Protein AF-A0A927RR83-F1 (afdb_monomer_lite)

Foldseek 3Di:
DAPLVVQLVVLLVQLVVQLVVLVVQLVVCVVVVPCVSPVVSVVSNVVSVCSNPPPVVQVLQAPPPRRYGDPVPPPVQKDKDFPDWDDPPFFIKTWMWIWGARPPPRDIDIDTDIDTQWGQDPVRDIDGDDPSVRVSVVRD

Structure (mmCIF, N/CA/C/O backbone):
data_AF-A0A927RR83-F1
#
_entry.id   AF-A0A927RR83-F1
#
loop_
_atom_site.group_PDB
_atom_site.id
_atom_site.type_symbol
_atom_site.label_atom_id
_atom_site.label_alt_id
_atom_site.label_comp_id
_atom_site.label_asym_id
_atom_site.label_entity_id
_atom_site.label_seq_id
_atom_site.pdbx_PDB_ins_code
_atom_site.Cartn_x
_atom_site.Cartn_y
_atom_site.Cartn_z
_atom_site.occupancy
_atom_site.B_iso_or_equiv
_atom_site.auth_seq_id
_atom_site.auth_comp_id
_atom_site.auth_asym_id
_atom_site.auth_atom_id
_atom_site.pdbx_PDB_model_num
ATOM 1 N N . MET A 1 1 ? 2.310 -3.217 -23.205 1.00 60.88 1 MET A N 1
ATOM 2 C CA . MET A 1 1 ? 2.862 -2.729 -21.923 1.00 60.88 1 MET A CA 1
ATOM 3 C C . MET A 1 1 ? 1.735 -2.096 -21.123 1.00 60.88 1 MET A C 1
ATOM 5 O O . MET A 1 1 ? 1.192 -1.085 -21.563 1.00 60.88 1 MET A O 1
ATOM 9 N N . THR A 1 2 ? 1.335 -2.738 -20.029 1.00 70.75 2 THR A N 1
ATOM 10 C CA . THR A 1 2 ? 0.179 -2.350 -19.198 1.00 70.75 2 THR A CA 1
ATOM 11 C C . THR A 1 2 ? 0.467 -1.084 -18.381 1.00 70.75 2 THR A C 1
ATOM 13 O O . THR A 1 2 ? 1.626 -0.692 -18.208 1.00 70.75 2 THR A O 1
ATOM 16 N N . ASP A 1 3 ? -0.572 -0.424 -17.863 1.00 74.12 3 ASP A N 1
ATOM 17 C CA . ASP A 1 3 ? -0.417 0.788 -17.038 1.00 74.12 3 ASP A CA 1
ATOM 18 C C . ASP A 1 3 ? 0.385 0.498 -15.760 1.00 74.12 3 ASP A C 1
ATOM 20 O O . ASP A 1 3 ? 1.250 1.281 -15.360 1.00 74.12 3 ASP A O 1
ATOM 24 N N . LYS A 1 4 ? 0.196 -0.697 -15.193 1.00 72.44 4 LYS A N 1
ATOM 25 C CA . LYS A 1 4 ? 0.989 -1.240 -14.087 1.00 72.44 4 LYS A CA 1
ATOM 26 C C . LYS A 1 4 ? 2.477 -1.343 -14.423 1.00 72.44 4 LYS A C 1
ATOM 28 O O . LYS A 1 4 ? 3.317 -0.918 -13.633 1.00 72.44 4 LYS A O 1
ATOM 33 N N . GLU A 1 5 ? 2.825 -1.881 -15.590 1.00 73.62 5 GLU A N 1
ATOM 34 C CA . GLU A 1 5 ? 4.224 -1.989 -16.029 1.00 73.62 5 GLU A CA 1
ATOM 35 C C . GLU A 1 5 ? 4.852 -0.612 -16.261 1.00 73.62 5 GLU A C 1
ATOM 37 O O . GLU A 1 5 ? 5.994 -0.381 -15.860 1.00 73.62 5 GLU A O 1
ATOM 42 N N . LYS A 1 6 ? 4.097 0.330 -16.846 1.00 78.44 6 LYS A N 1
ATOM 43 C CA . LYS A 1 6 ? 4.517 1.734 -16.994 1.00 78.44 6 LYS A CA 1
ATOM 44 C C . LYS A 1 6 ? 4.797 2.375 -15.636 1.00 78.44 6 LYS A C 1
ATOM 46 O O . LYS A 1 6 ? 5.846 2.998 -15.470 1.00 78.44 6 LYS A O 1
ATOM 51 N N . PHE A 1 7 ? 3.907 2.188 -14.663 1.00 74.50 7 PHE A N 1
ATOM 52 C CA . PHE A 1 7 ? 4.047 2.743 -13.318 1.00 74.50 7 PHE A CA 1
ATOM 53 C C . PHE A 1 7 ? 5.241 2.150 -12.562 1.00 74.50 7 PHE A C 1
ATOM 55 O O . PHE A 1 7 ? 6.073 2.895 -12.046 1.00 74.50 7 PHE A O 1
ATOM 62 N N . ILE A 1 8 ? 5.390 0.821 -12.561 1.00 76.75 8 ILE A 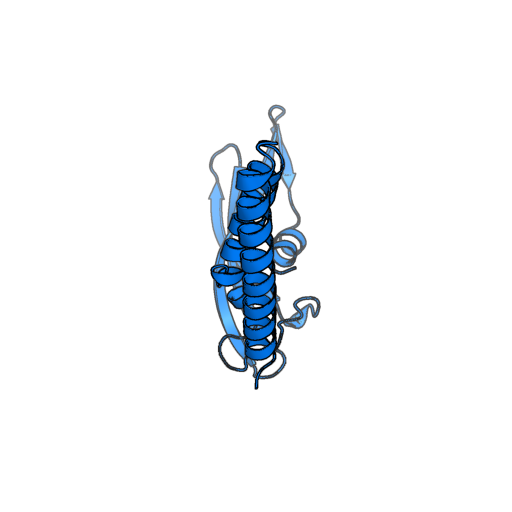N 1
ATOM 63 C CA . ILE A 1 8 ? 6.527 0.144 -11.917 1.00 76.75 8 ILE A CA 1
ATOM 64 C C . ILE A 1 8 ? 7.846 0.589 -12.555 1.00 76.75 8 ILE A C 1
ATOM 66 O O . ILE A 1 8 ? 8.804 0.895 -11.844 1.00 76.75 8 ILE A O 1
ATOM 70 N N . LYS A 1 9 ? 7.904 0.680 -13.890 1.00 80.94 9 LYS A N 1
ATOM 71 C CA . LYS A 1 9 ? 9.103 1.138 -14.602 1.00 80.94 9 LYS A CA 1
ATOM 72 C C . LYS A 1 9 ? 9.438 2.593 -14.266 1.00 80.94 9 LYS A C 1
ATOM 74 O O . LYS A 1 9 ? 10.610 2.902 -14.058 1.00 80.94 9 LYS A O 1
ATOM 79 N N . LYS A 1 10 ? 8.430 3.470 -14.176 1.00 80.56 10 LYS A N 1
ATOM 80 C CA . LYS A 1 10 ? 8.605 4.879 -13.794 1.00 80.56 10 LYS A CA 1
ATOM 81 C C . LYS A 1 10 ? 9.122 5.005 -12.360 1.00 80.56 10 LYS A C 1
ATOM 83 O O . LYS A 1 10 ? 10.160 5.627 -12.171 1.00 80.56 10 LYS A O 1
ATOM 88 N N . ASN A 1 11 ? 8.489 4.346 -11.388 1.00 79.25 11 ASN A N 1
ATOM 89 C CA . ASN A 1 11 ? 8.925 4.384 -9.987 1.00 79.25 11 ASN A CA 1
ATOM 90 C C . ASN A 1 11 ? 10.331 3.812 -9.804 1.00 79.25 11 ASN A C 1
ATOM 92 O O . ASN A 1 11 ? 11.142 4.409 -9.104 1.00 79.25 11 ASN A O 1
ATOM 96 N N . LYS A 1 12 ? 10.655 2.704 -10.483 1.00 80.31 12 LYS A N 1
ATOM 97 C CA . LYS A 1 12 ? 12.004 2.129 -10.448 1.00 80.31 12 LYS A CA 1
ATOM 98 C C . LYS A 1 12 ? 13.040 3.086 -11.041 1.00 80.31 12 LYS A C 1
ATOM 100 O O . LYS A 1 12 ? 14.112 3.236 -10.467 1.00 80.31 12 LYS A O 1
ATOM 105 N N . LYS A 1 13 ? 12.725 3.755 -12.159 1.00 83.12 13 LYS A N 1
ATOM 106 C CA . LYS A 1 13 ? 13.614 4.753 -12.774 1.00 83.12 13 LYS A CA 1
ATOM 107 C C . LYS A 1 13 ? 13.814 5.961 -11.853 1.00 83.12 13 LYS A C 1
ATOM 109 O O . LYS A 1 13 ? 14.950 6.357 -11.632 1.00 83.12 13 LYS A O 1
ATOM 114 N N . THR A 1 14 ? 12.739 6.512 -11.292 1.00 83.94 14 THR A N 1
ATOM 115 C CA . THR A 1 14 ? 12.801 7.653 -10.366 1.00 83.94 14 THR A CA 1
ATOM 116 C C . THR A 1 14 ? 13.567 7.309 -9.090 1.00 83.94 14 THR A C 1
ATOM 118 O O . THR A 1 14 ? 14.449 8.067 -8.701 1.00 83.94 14 THR A O 1
ATOM 121 N N . GLY A 1 15 ? 1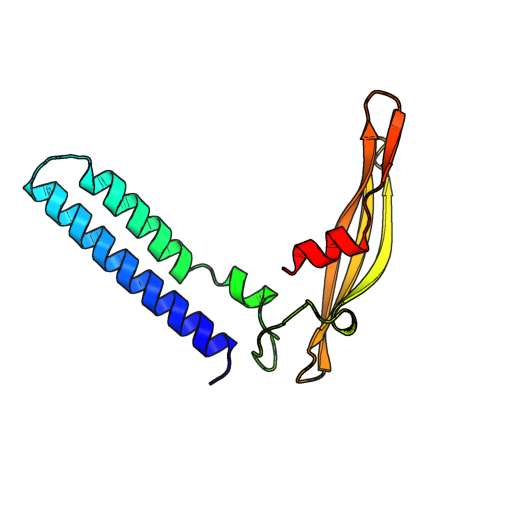3.290 6.153 -8.479 1.00 83.69 15 GLY A N 1
ATOM 122 C CA . GLY A 1 15 ? 14.004 5.692 -7.289 1.00 83.69 15 GLY A CA 1
ATOM 123 C C . GLY A 1 15 ? 15.499 5.501 -7.547 1.00 83.69 15 GLY A C 1
ATOM 124 O O . GLY A 1 15 ? 16.312 5.950 -6.751 1.00 83.69 15 GLY A O 1
ATOM 125 N N . LEU A 1 16 ? 15.873 4.934 -8.700 1.00 88.00 16 LEU A N 1
ATOM 126 C CA . LEU A 1 16 ? 17.277 4.734 -9.069 1.00 88.00 16 LEU A CA 1
ATOM 127 C C . LEU A 1 16 ? 18.019 6.060 -9.288 1.00 88.00 16 LEU A C 1
ATOM 129 O O . LEU A 1 16 ? 19.142 6.211 -8.816 1.00 88.00 16 LEU A O 1
ATOM 133 N N . ILE A 1 17 ? 17.383 7.039 -9.942 1.00 88.44 17 ILE A N 1
ATOM 134 C CA . ILE A 1 17 ? 17.945 8.392 -10.098 1.00 88.44 17 ILE A CA 1
ATOM 135 C C . ILE A 1 17 ? 18.141 9.052 -8.725 1.00 88.44 17 ILE A C 1
ATOM 137 O O . ILE A 1 17 ? 19.214 9.586 -8.458 1.00 88.44 17 ILE A O 1
ATOM 141 N N . ALA A 1 18 ? 17.143 8.973 -7.838 1.00 86.38 18 ALA A N 1
ATOM 142 C CA . ALA A 1 18 ? 17.234 9.526 -6.488 1.00 86.38 18 ALA A CA 1
ATOM 143 C C . ALA A 1 18 ? 18.367 8.878 -5.675 1.00 86.38 18 ALA A C 1
ATOM 145 O O . ALA A 1 18 ? 19.148 9.585 -5.044 1.00 86.38 18 ALA A O 1
ATOM 146 N N . THR A 1 19 ? 18.516 7.552 -5.746 1.00 86.62 19 THR A N 1
ATOM 147 C CA . THR A 1 19 ? 19.616 6.840 -5.083 1.00 86.62 19 THR A CA 1
ATOM 148 C C . THR A 1 19 ? 20.983 7.295 -5.598 1.00 86.62 19 THR A C 1
ATOM 150 O O . THR A 1 19 ? 21.870 7.536 -4.786 1.00 86.62 19 THR A O 1
ATOM 153 N N . ILE A 1 20 ? 21.159 7.474 -6.913 1.00 90.75 20 ILE A N 1
ATOM 154 C CA . ILE A 1 20 ? 22.425 7.975 -7.480 1.00 90.75 20 ILE A CA 1
ATOM 155 C C . ILE A 1 20 ? 22.734 9.388 -6.969 1.00 90.75 20 ILE A C 1
ATOM 157 O O . ILE A 1 20 ? 23.854 9.643 -6.534 1.00 90.75 20 ILE A O 1
ATOM 161 N N . ILE A 1 21 ? 21.747 10.291 -6.971 1.00 89.94 21 ILE A N 1
ATOM 162 C CA . ILE A 1 21 ? 21.918 11.666 -6.472 1.00 89.94 21 ILE A CA 1
ATOM 163 C C . ILE A 1 21 ? 22.313 11.663 -4.991 1.00 89.94 21 ILE A C 1
ATOM 165 O O . ILE A 1 21 ? 23.242 12.369 -4.607 1.00 89.94 21 ILE A O 1
ATOM 169 N N . GLY A 1 22 ? 21.647 10.848 -4.169 1.00 87.88 22 GLY A N 1
ATOM 170 C CA . GLY A 1 22 ? 21.962 10.738 -2.746 1.00 87.88 22 GLY A CA 1
ATOM 171 C C . GLY A 1 22 ? 23.377 10.210 -2.488 1.00 87.88 22 GLY A C 1
ATOM 172 O O . GLY A 1 22 ? 24.078 10.755 -1.643 1.00 87.88 22 GLY A O 1
ATOM 173 N N . ILE A 1 23 ? 23.836 9.217 -3.262 1.00 89.19 23 ILE A N 1
ATOM 174 C CA . ILE A 1 23 ? 25.215 8.707 -3.169 1.00 89.19 23 ILE A CA 1
ATOM 175 C C . ILE A 1 23 ? 26.225 9.800 -3.533 1.00 89.19 23 ILE A C 1
ATOM 177 O O . ILE A 1 23 ? 27.189 9.999 -2.799 1.00 89.19 23 ILE A O 1
ATOM 181 N N . ILE A 1 24 ? 25.995 10.536 -4.627 1.00 91.00 24 ILE A N 1
ATOM 182 C CA . ILE A 1 24 ? 26.875 11.639 -5.042 1.00 91.00 24 ILE A CA 1
ATOM 183 C C . ILE A 1 24 ? 26.949 12.709 -3.946 1.00 91.00 24 ILE A C 1
ATOM 185 O O . ILE A 1 24 ? 28.041 13.170 -3.625 1.00 91.00 24 ILE A O 1
ATOM 189 N N . ALA A 1 25 ? 25.817 13.064 -3.330 1.00 87.81 25 ALA A N 1
ATOM 190 C CA . ALA A 1 25 ? 25.783 14.017 -2.222 1.00 87.81 25 ALA A CA 1
ATOM 191 C C . ALA A 1 25 ? 26.605 13.535 -1.012 1.00 87.81 25 ALA A C 1
ATOM 193 O O . ALA A 1 25 ? 27.386 14.313 -0.467 1.00 87.81 25 ALA A O 1
ATOM 194 N N . CYS A 1 26 ? 26.508 12.251 -0.643 1.00 85.94 26 CYS A N 1
ATOM 195 C CA . CYS A 1 26 ? 27.337 11.671 0.418 1.00 85.94 26 CYS A CA 1
ATOM 196 C C . CYS A 1 26 ? 28.836 11.697 0.072 1.00 85.94 26 CYS A C 1
ATOM 198 O O . CYS A 1 26 ? 29.658 11.979 0.939 1.00 85.94 26 CYS A O 1
ATOM 200 N N . CYS A 1 27 ? 29.208 11.429 -1.185 1.00 87.25 27 CYS A N 1
ATOM 201 C CA . CYS A 1 27 ? 30.605 11.491 -1.624 1.00 87.25 27 CYS A CA 1
ATOM 202 C C . CYS A 1 27 ? 31.166 12.919 -1.593 1.00 87.25 27 CYS A C 1
ATOM 204 O O . CYS A 1 27 ? 32.327 13.105 -1.242 1.00 87.25 27 CYS A O 1
ATOM 206 N N . ILE A 1 28 ? 30.355 13.922 -1.943 1.00 88.38 28 ILE A N 1
ATOM 207 C CA . ILE A 1 28 ? 30.745 15.336 -1.859 1.00 88.38 28 ILE A CA 1
ATOM 208 C C . ILE A 1 28 ? 30.930 15.754 -0.396 1.00 88.38 28 ILE A C 1
ATOM 210 O O . ILE A 1 28 ? 31.888 16.462 -0.091 1.00 88.38 28 ILE A O 1
ATOM 214 N N . ASP A 1 29 ? 30.072 15.284 0.515 1.00 85.31 29 ASP A N 1
ATOM 215 C CA . ASP A 1 29 ? 30.228 15.578 1.944 1.00 85.31 29 ASP A CA 1
ATOM 216 C C . ASP A 1 29 ? 31.558 15.076 2.496 1.00 85.31 29 ASP A C 1
ATOM 218 O O . ASP A 1 29 ? 32.197 15.777 3.265 1.00 85.31 29 ASP A O 1
ATOM 222 N N . PHE A 1 30 ? 32.010 13.902 2.051 1.00 83.62 30 PHE A N 1
ATOM 223 C CA . PHE A 1 30 ? 33.294 13.337 2.468 1.00 83.62 30 PHE A CA 1
ATOM 224 C C . PHE A 1 30 ? 34.497 14.202 2.049 1.00 83.62 30 PHE A C 1
ATOM 226 O O . PHE A 1 30 ? 35.561 14.114 2.650 1.00 83.62 30 PHE A O 1
ATOM 233 N N . ILE A 1 31 ? 34.339 15.039 1.017 1.00 87.50 31 ILE A N 1
ATOM 234 C CA . ILE A 1 31 ? 35.379 15.964 0.545 1.00 87.50 31 ILE A CA 1
ATOM 235 C C . ILE A 1 31 ? 35.334 17.287 1.322 1.00 87.50 31 ILE A C 1
ATOM 237 O O . ILE A 1 31 ? 36.377 17.883 1.576 1.00 87.50 31 ILE A O 1
ATOM 241 N N . ILE A 1 32 ? 34.135 17.766 1.662 1.00 89.19 32 ILE A N 1
ATOM 242 C CA . ILE A 1 32 ? 33.915 19.086 2.279 1.00 89.19 32 ILE A CA 1
ATOM 243 C C . ILE A 1 32 ? 33.884 19.001 3.819 1.00 89.19 32 ILE A C 1
ATOM 245 O O . ILE A 1 32 ? 34.040 20.016 4.489 1.00 89.19 32 ILE A O 1
ATOM 249 N N . ASP A 1 33 ? 33.701 17.798 4.369 1.00 82.81 33 ASP A N 1
ATOM 250 C CA . ASP A 1 33 ? 33.594 17.478 5.799 1.00 82.81 33 ASP A CA 1
ATOM 251 C C . ASP A 1 33 ? 32.532 18.319 6.530 1.00 82.81 33 ASP A C 1
ATOM 253 O O . ASP A 1 33 ? 32.716 18.804 7.645 1.00 82.81 33 ASP A O 1
ATOM 257 N N . SER A 1 34 ? 31.396 18.551 5.859 1.00 81.69 34 SER A N 1
ATOM 258 C CA . SER A 1 34 ? 30.322 19.393 6.399 1.00 81.69 34 SER A CA 1
ATOM 259 C C . SER A 1 34 ? 29.374 18.631 7.329 1.00 81.69 34 SER A C 1
ATOM 261 O O . SER A 1 34 ? 28.674 19.246 8.135 1.00 81.69 34 SER A O 1
ATOM 263 N N . GLY A 1 35 ? 29.287 17.303 7.190 1.00 76.69 35 GLY A N 1
ATOM 264 C CA . GLY A 1 35 ? 28.361 16.415 7.904 1.00 76.69 35 GLY A CA 1
ATOM 265 C C . GLY A 1 35 ? 26.893 16.549 7.472 1.00 76.69 35 GLY A C 1
ATOM 266 O O . GLY A 1 35 ? 26.109 15.603 7.585 1.00 76.69 35 GLY A O 1
ATOM 267 N N . VAL A 1 36 ? 26.491 17.712 6.951 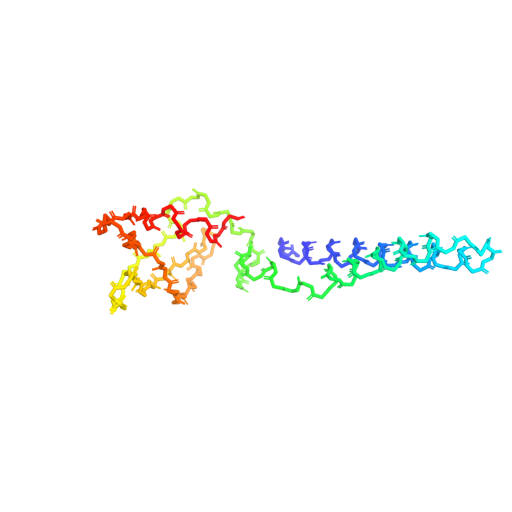1.00 83.38 36 VAL A N 1
ATOM 268 C CA . VAL A 1 36 ? 25.111 18.016 6.545 1.00 83.38 36 VAL A CA 1
ATOM 269 C C . VAL A 1 36 ? 24.716 17.231 5.295 1.00 83.38 36 VAL A C 1
ATOM 271 O O . VAL A 1 36 ? 23.615 16.675 5.233 1.00 83.38 36 VAL A O 1
ATOM 274 N N . LEU A 1 37 ? 25.603 17.150 4.299 1.00 82.94 37 LEU A N 1
ATOM 275 C CA . LEU A 1 37 ? 25.298 16.469 3.038 1.00 82.94 37 LEU A CA 1
ATOM 276 C C . LEU A 1 37 ? 25.256 14.943 3.201 1.00 82.94 37 LEU A C 1
ATOM 278 O O . LEU A 1 37 ? 24.521 14.292 2.461 1.00 82.94 37 LEU A O 1
ATOM 282 N N . LEU A 1 38 ? 25.942 14.370 4.196 1.00 84.50 38 LEU A N 1
ATOM 283 C CA . LEU A 1 38 ? 25.848 12.944 4.516 1.00 84.50 38 LEU A CA 1
ATOM 284 C C . LEU A 1 38 ? 24.482 12.582 5.109 1.00 84.50 38 LEU A C 1
ATOM 286 O O . LEU A 1 38 ? 23.890 11.578 4.709 1.00 84.50 38 LEU A O 1
ATOM 290 N N . VAL A 1 39 ? 23.929 13.417 5.997 1.00 85.94 39 VAL A N 1
ATOM 291 C CA . VAL A 1 39 ? 22.579 13.199 6.549 1.00 85.94 39 VAL A CA 1
ATOM 292 C C . VAL A 1 39 ? 21.517 13.353 5.459 1.00 85.94 39 VAL A C 1
ATOM 294 O O . VAL A 1 39 ? 20.665 12.477 5.291 1.00 85.94 39 VAL A O 1
ATOM 297 N N . VAL A 1 40 ? 21.578 14.434 4.675 1.00 86.56 40 VAL A N 1
ATOM 298 C CA . VAL A 1 40 ? 20.606 14.691 3.599 1.00 86.56 40 VAL A CA 1
ATOM 299 C C . VAL A 1 40 ? 20.713 13.634 2.497 1.00 86.56 40 VAL A C 1
ATOM 301 O O . VAL A 1 40 ? 19.700 13.063 2.091 1.00 86.56 40 VAL A O 1
ATOM 304 N N . GLY A 1 41 ? 21.929 13.321 2.046 1.00 82.44 41 GLY A N 1
ATOM 305 C CA . GLY A 1 41 ? 22.189 12.285 1.049 1.00 82.44 41 GLY A CA 1
ATOM 306 C C . GLY A 1 41 ? 21.713 10.910 1.514 1.00 82.44 41 GLY A C 1
ATOM 307 O O . GLY A 1 41 ? 21.024 10.216 0.765 1.00 82.44 41 GLY A O 1
ATOM 308 N N . GLY A 1 42 ? 21.964 10.557 2.779 1.00 85.06 42 GLY A N 1
ATOM 309 C CA . GLY A 1 42 ? 21.476 9.324 3.395 1.00 85.06 42 GLY A CA 1
ATOM 310 C C . GLY A 1 42 ? 19.949 9.206 3.371 1.00 85.06 42 GLY A C 1
ATOM 311 O O . GLY A 1 42 ? 19.419 8.179 2.942 1.00 85.06 42 GLY A O 1
ATOM 312 N N . ILE A 1 43 ? 19.224 10.269 3.742 1.00 89.12 43 ILE A N 1
ATOM 313 C CA . ILE A 1 43 ? 17.751 10.299 3.673 1.00 89.12 43 ILE A CA 1
ATOM 314 C C . ILE A 1 43 ? 17.275 10.100 2.229 1.00 89.12 43 ILE A C 1
ATOM 316 O O . ILE A 1 43 ? 16.379 9.291 1.977 1.00 89.12 43 ILE A O 1
ATOM 320 N N . VAL A 1 44 ? 17.892 10.788 1.266 1.00 87.50 44 VAL A N 1
ATOM 321 C CA . VAL A 1 44 ? 17.541 10.672 -0.157 1.00 87.50 44 VAL A CA 1
ATOM 322 C C . VAL A 1 44 ? 17.773 9.248 -0.678 1.00 87.50 44 VAL A C 1
ATOM 324 O O . VAL A 1 44 ? 16.925 8.720 -1.403 1.00 87.50 44 VAL A O 1
ATOM 327 N N . VAL A 1 45 ? 18.860 8.584 -0.269 1.00 88.88 45 VAL A N 1
ATOM 328 C CA . VAL A 1 45 ? 19.121 7.173 -0.603 1.00 88.88 45 VAL A CA 1
ATOM 329 C C . VAL A 1 45 ? 18.039 6.264 -0.024 1.00 88.88 45 VAL A C 1
ATOM 331 O O . VAL A 1 45 ? 17.488 5.443 -0.759 1.00 88.88 45 VAL A O 1
ATOM 334 N N . ILE A 1 46 ? 17.694 6.424 1.258 1.00 88.06 46 ILE A N 1
ATOM 335 C CA . ILE A 1 46 ? 16.665 5.614 1.930 1.00 88.06 46 ILE A CA 1
ATOM 336 C C . ILE A 1 46 ? 15.314 5.763 1.220 1.00 88.06 46 ILE A C 1
ATOM 338 O O . ILE A 1 46 ? 14.655 4.764 0.923 1.00 88.06 46 ILE A O 1
ATOM 342 N N . VAL A 1 47 ? 14.922 6.995 0.884 1.00 85.88 47 VAL A N 1
ATOM 343 C CA . VAL A 1 47 ? 13.687 7.269 0.139 1.00 85.88 47 VAL A CA 1
ATOM 344 C C . VAL A 1 47 ? 13.748 6.655 -1.265 1.00 85.88 47 VAL A C 1
ATOM 346 O O . VAL A 1 47 ? 12.802 5.986 -1.681 1.00 85.88 47 VAL A O 1
ATOM 349 N N . GLY A 1 48 ? 14.861 6.802 -1.988 1.00 82.38 48 GLY A N 1
ATOM 350 C CA . GLY A 1 48 ? 15.048 6.198 -3.313 1.00 82.38 48 GLY A CA 1
ATOM 351 C C . GLY A 1 48 ? 14.901 4.672 -3.294 1.00 82.38 48 GLY A C 1
ATOM 352 O O . GLY A 1 48 ? 14.151 4.107 -4.097 1.00 82.38 48 GLY A O 1
ATOM 353 N N . LEU A 1 49 ? 15.526 4.008 -2.316 1.00 84.81 49 LEU A N 1
ATOM 354 C CA . LEU A 1 49 ? 15.388 2.565 -2.100 1.00 84.81 49 LEU A CA 1
ATOM 355 C C . LEU A 1 49 ? 13.947 2.183 -1.749 1.00 84.81 49 LEU A C 1
ATOM 357 O O . LEU A 1 49 ? 13.428 1.208 -2.295 1.00 84.81 49 LEU A O 1
ATOM 361 N N . TYR A 1 50 ? 13.261 2.968 -0.914 1.00 82.50 50 TYR A N 1
ATOM 362 C CA . TYR A 1 50 ? 11.847 2.746 -0.618 1.00 82.50 50 TYR A CA 1
ATOM 363 C C . TYR A 1 50 ? 10.994 2.745 -1.896 1.00 82.50 50 TYR A C 1
ATOM 365 O O . TYR A 1 50 ? 10.184 1.839 -2.087 1.00 82.50 50 TYR A O 1
ATOM 373 N N . PHE A 1 51 ? 11.214 3.680 -2.826 1.00 78.25 51 PHE A N 1
ATOM 374 C CA . PHE A 1 51 ? 10.502 3.700 -4.112 1.00 78.25 51 PHE A CA 1
ATOM 375 C C . PHE A 1 51 ? 10.828 2.504 -5.018 1.00 78.25 51 PHE A C 1
ATOM 377 O O . PHE A 1 51 ? 9.950 2.037 -5.747 1.00 78.25 51 PHE A O 1
ATOM 384 N N . ILE A 1 52 ? 12.054 1.973 -4.960 1.00 78.44 52 ILE A N 1
ATOM 385 C CA . I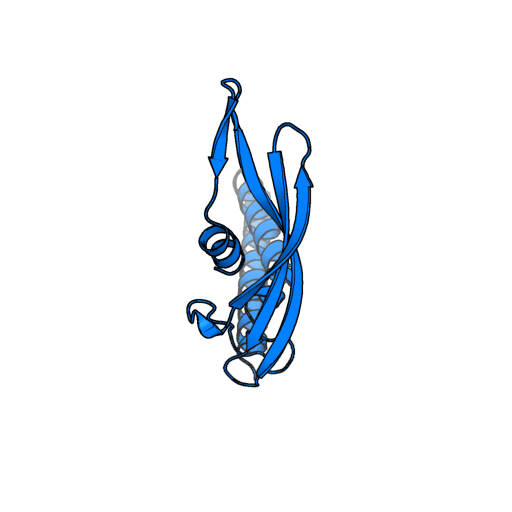LE A 1 52 ? 12.454 0.768 -5.707 1.00 78.44 52 ILE A CA 1
ATOM 386 C C . ILE A 1 52 ? 11.783 -0.487 -5.128 1.00 78.44 52 ILE A C 1
ATOM 388 O O . ILE A 1 52 ? 11.313 -1.344 -5.883 1.00 78.44 52 ILE A O 1
ATOM 392 N N . PHE A 1 53 ? 11.723 -0.600 -3.798 1.00 72.62 53 PHE A N 1
ATOM 393 C CA . PHE A 1 53 ? 11.225 -1.790 -3.101 1.00 72.62 53 PHE A CA 1
ATOM 394 C C . PHE A 1 53 ? 9.732 -1.749 -2.755 1.00 72.62 53 PHE A C 1
ATOM 396 O O . PHE A 1 53 ? 9.156 -2.795 -2.444 1.00 72.62 53 PHE A O 1
ATOM 403 N N . SER A 1 54 ? 9.064 -0.597 -2.867 1.00 66.00 54 SER A N 1
ATOM 404 C CA . SER A 1 54 ? 7.622 -0.453 -2.632 1.00 66.00 54 SER A CA 1
ATOM 405 C C . SER A 1 54 ? 6.796 -1.079 -3.766 1.00 66.00 54 SER A C 1
ATOM 407 O O . SER A 1 54 ? 6.113 -0.423 -4.550 1.00 66.00 54 SER A O 1
ATOM 409 N N . LYS A 1 55 ? 6.810 -2.415 -3.835 1.00 58.44 55 LYS A N 1
ATOM 410 C CA . LYS A 1 55 ? 5.876 -3.214 -4.646 1.00 58.44 55 LYS A CA 1
ATOM 411 C C . LYS A 1 55 ? 4.442 -3.149 -4.105 1.00 58.44 55 LYS A C 1
ATOM 413 O O . LYS A 1 55 ? 3.508 -3.509 -4.820 1.00 58.44 55 LYS A O 1
ATOM 418 N N . LYS A 1 56 ? 4.265 -2.712 -2.850 1.00 54.75 56 LYS A N 1
ATOM 419 C CA . LYS A 1 56 ? 2.973 -2.677 -2.149 1.00 54.75 56 LYS A CA 1
ATOM 420 C C . LYS A 1 56 ? 1.993 -1.702 -2.808 1.00 54.75 56 LYS A C 1
ATOM 422 O O . LYS A 1 56 ? 0.863 -2.087 -3.070 1.00 54.75 56 LYS A O 1
ATOM 427 N N . SER A 1 57 ? 2.452 -0.512 -3.209 1.00 56.06 57 SER A N 1
ATOM 428 C CA . SER A 1 57 ? 1.574 0.519 -3.789 1.00 56.06 57 SER A CA 1
ATOM 429 C C . SER A 1 57 ? 0.948 0.116 -5.137 1.00 56.06 57 SER A C 1
ATOM 431 O O . SER A 1 57 ? -0.132 0.580 -5.487 1.00 56.06 57 SER A O 1
ATOM 433 N N . ALA A 1 58 ? 1.573 -0.798 -5.890 1.00 58.53 58 ALA A N 1
ATOM 434 C CA . ALA A 1 58 ? 1.057 -1.241 -7.187 1.00 58.53 58 ALA A CA 1
ATOM 435 C C . ALA A 1 58 ? 0.002 -2.364 -7.100 1.00 58.53 58 ALA A C 1
ATOM 437 O O . ALA A 1 58 ? -0.681 -2.624 -8.088 1.00 58.53 58 ALA A O 1
ATOM 438 N N . LYS A 1 59 ? -0.133 -3.067 -5.966 1.00 61.09 59 LYS A N 1
ATOM 439 C CA . LYS A 1 59 ? -1.151 -4.128 -5.821 1.00 61.09 59 LYS A CA 1
ATOM 440 C C . LYS A 1 59 ? -2.553 -3.574 -5.577 1.00 61.09 59 LYS A C 1
ATOM 442 O O . LYS A 1 59 ? -3.525 -4.212 -5.965 1.00 61.09 59 LYS A O 1
ATOM 447 N N . ASP A 1 60 ? -2.637 -2.400 -4.965 1.00 62.56 60 ASP A N 1
ATOM 448 C CA . ASP A 1 60 ? -3.915 -1.775 -4.613 1.00 62.56 60 ASP A CA 1
ATOM 449 C C . ASP A 1 60 ? -4.408 -0.823 -5.715 1.00 62.56 60 ASP A C 1
ATOM 451 O O . ASP A 1 60 ? -5.608 -0.613 -5.872 1.00 62.56 60 ASP A O 1
ATOM 455 N N . LYS A 1 61 ? -3.482 -0.334 -6.553 1.00 68.12 61 LYS A N 1
ATOM 456 C CA . LYS A 1 61 ? -3.755 0.623 -7.636 1.00 68.12 61 LYS A CA 1
ATOM 457 C C . LYS A 1 61 ? -4.012 0.005 -9.012 1.00 68.12 61 LYS A C 1
ATOM 459 O O . LYS A 1 61 ? -4.408 0.731 -9.916 1.00 68.12 61 LYS A O 1
ATOM 464 N N . PHE A 1 62 ? -3.778 -1.296 -9.219 1.00 75.31 62 PHE A N 1
ATOM 465 C CA . PHE A 1 62 ? -3.885 -1.921 -10.549 1.00 75.31 62 PHE A CA 1
ATOM 466 C C . PHE A 1 62 ? -4.580 -3.294 -10.505 1.00 75.31 62 PHE A C 1
ATOM 468 O O . PHE A 1 62 ? -4.348 -4.058 -9.569 1.00 75.31 62 PHE A O 1
ATOM 475 N N . CYS A 1 63 ? -5.399 -3.657 -11.514 1.00 76.75 63 CYS A N 1
ATOM 476 C CA . CYS A 1 63 ? -5.914 -5.041 -11.620 1.00 76.75 63 CYS A CA 1
ATOM 477 C C . CYS A 1 63 ? -4.732 -6.004 -11.761 1.00 76.75 63 CYS A C 1
ATOM 479 O O . CYS A 1 63 ? -3.781 -5.776 -12.514 1.00 76.75 63 CYS A O 1
ATOM 481 N N . SER A 1 64 ? -4.785 -7.086 -10.988 1.00 73.81 64 SER A N 1
ATOM 482 C CA . SER A 1 64 ? -3.786 -8.150 -10.981 1.00 73.81 64 SER A CA 1
ATOM 483 C C . SER A 1 64 ? -3.698 -8.864 -12.329 1.00 73.81 64 SER A C 1
ATOM 485 O O . SER A 1 64 ? -2.596 -9.260 -12.698 1.00 73.81 64 SER A O 1
ATOM 487 N N . GLN A 1 65 ? -4.819 -8.964 -13.055 1.00 79.31 65 GLN A N 1
ATOM 488 C CA . GLN A 1 65 ? -4.906 -9.606 -14.367 1.00 79.31 65 GLN A CA 1
ATOM 489 C C . GLN A 1 65 ? -4.524 -8.669 -15.521 1.00 79.31 65 GLN A C 1
ATOM 491 O O . GLN A 1 65 ? -3.507 -8.887 -16.169 1.00 79.31 65 GLN A O 1
ATOM 496 N N . CYS A 1 66 ? -5.299 -7.611 -15.783 1.00 77.44 66 CYS A N 1
ATOM 497 C CA . CYS A 1 66 ? -5.094 -6.772 -16.974 1.00 77.44 66 CYS A CA 1
ATOM 498 C C . CYS A 1 66 ? -4.118 -5.598 -16.764 1.00 77.44 66 CYS A C 1
ATOM 500 O O . CYS A 1 66 ? -3.731 -4.928 -17.721 1.00 77.44 66 CYS A O 1
ATOM 502 N N . GLY A 1 67 ? -3.712 -5.319 -15.518 1.00 71.38 67 GLY A N 1
ATOM 503 C CA . GLY A 1 67 ? -2.754 -4.257 -15.201 1.00 71.38 67 GLY A CA 1
ATOM 504 C C . GLY A 1 67 ? -3.263 -2.833 -15.440 1.00 71.38 67 GLY A C 1
ATOM 505 O O . GLY A 1 67 ? -2.452 -1.907 -15.414 1.00 71.38 67 GLY A O 1
ATOM 506 N N . SER A 1 68 ? -4.565 -2.639 -15.674 1.00 73.50 68 SER A N 1
ATOM 507 C CA . SER A 1 68 ? -5.167 -1.307 -15.757 1.00 73.50 68 SER A CA 1
ATOM 508 C C . SER A 1 68 ? -5.171 -0.632 -14.393 1.00 73.50 68 SER A C 1
ATOM 510 O O . SER A 1 68 ? -5.321 -1.315 -13.374 1.00 73.50 68 SER A O 1
ATOM 512 N N . SER A 1 69 ? -5.029 0.696 -14.364 1.00 70.50 69 SER A N 1
ATOM 513 C CA . SER A 1 69 ? -5.247 1.452 -13.129 1.00 70.50 69 SER A CA 1
ATOM 514 C C . SER A 1 69 ? -6.673 1.219 -12.643 1.00 70.50 69 SER A C 1
ATOM 516 O O . SER A 1 69 ? -7.621 1.231 -13.431 1.00 70.50 69 SER A O 1
ATOM 518 N N . ARG A 1 70 ? -6.813 0.945 -11.352 1.00 66.38 70 ARG A N 1
ATOM 519 C CA . ARG A 1 70 ? -8.107 0.862 -10.692 1.00 66.38 70 ARG A CA 1
ATOM 520 C C . ARG A 1 70 ? -8.457 2.288 -10.264 1.00 66.38 70 ARG A C 1
ATOM 522 O O . ARG A 1 70 ? -7.918 2.769 -9.275 1.00 66.38 70 ARG A O 1
ATOM 529 N N . ASN A 1 71 ? -9.259 2.990 -11.067 1.00 62.44 71 ASN A N 1
ATOM 530 C CA . ASN A 1 71 ? -9.946 4.191 -10.593 1.00 62.44 71 ASN A CA 1
ATOM 531 C C . ASN A 1 71 ? -11.147 3.697 -9.795 1.00 62.44 71 ASN A C 1
ATOM 533 O O . ASN A 1 71 ? -12.136 3.255 -10.365 1.00 62.44 71 ASN A O 1
ATOM 537 N N . TRP A 1 72 ? -11.006 3.696 -8.477 1.00 60.12 72 TRP A N 1
ATOM 538 C CA . TRP A 1 72 ? -12.031 3.246 -7.537 1.00 60.12 72 TRP A CA 1
ATOM 539 C C . TRP A 1 72 ? -13.122 4.285 -7.266 1.00 60.12 72 TRP A C 1
ATOM 541 O O . TRP A 1 72 ? -13.991 4.059 -6.427 1.00 60.12 72 TRP A O 1
ATOM 551 N N . ASP A 1 73 ? -13.051 5.429 -7.944 1.00 56.56 73 ASP A N 1
ATOM 552 C CA . ASP A 1 73 ? -14.033 6.502 -7.811 1.00 56.56 73 ASP A CA 1
ATOM 553 C C . ASP A 1 73 ? -15.386 6.123 -8.435 1.00 56.56 73 ASP A C 1
ATOM 555 O O . ASP A 1 73 ? -16.414 6.661 -8.027 1.00 56.56 73 ASP A O 1
ATOM 559 N N . ASP A 1 74 ? -15.411 5.145 -9.348 1.00 62.16 74 ASP A N 1
ATOM 560 C CA . ASP A 1 74 ? -16.659 4.577 -9.852 1.00 62.16 74 ASP A CA 1
ATOM 561 C C . ASP A 1 74 ? -17.294 3.707 -8.761 1.00 62.16 74 ASP A C 1
ATOM 563 O O . ASP A 1 74 ? -16.756 2.669 -8.360 1.00 62.16 74 ASP A O 1
ATOM 567 N N . ALA A 1 75 ? -18.454 4.151 -8.266 1.00 57.72 75 ALA A N 1
ATOM 568 C CA . ALA A 1 75 ? -19.181 3.515 -7.170 1.00 57.72 75 ALA A CA 1
ATOM 569 C C . ALA A 1 75 ? -19.497 2.032 -7.410 1.00 57.72 75 ALA A C 1
ATOM 571 O O . ALA A 1 75 ? -19.590 1.287 -6.439 1.00 57.72 75 ALA A O 1
ATOM 572 N N . ASP A 1 76 ? -19.548 1.616 -8.674 1.00 66.44 76 ASP A N 1
ATOM 573 C CA . ASP A 1 76 ? -19.888 0.261 -9.107 1.00 66.44 76 ASP A CA 1
ATOM 574 C C . ASP A 1 76 ? -18.689 -0.710 -9.088 1.00 66.44 76 ASP A C 1
ATOM 576 O O . ASP A 1 76 ? -18.845 -1.908 -9.309 1.00 66.44 76 ASP A O 1
ATOM 580 N N . CYS A 1 77 ? -17.468 -0.222 -8.831 1.00 73.44 77 CYS A N 1
ATOM 581 C CA . CYS A 1 77 ? -16.266 -1.066 -8.790 1.00 73.44 77 CYS A CA 1
ATOM 582 C C . CYS A 1 77 ? -15.968 -1.648 -7.397 1.00 73.44 77 CYS A C 1
ATOM 584 O O . CYS A 1 77 ? -15.118 -2.538 -7.283 1.00 73.44 77 CYS A O 1
ATOM 586 N N . ILE A 1 78 ? -16.619 -1.136 -6.344 1.00 78.50 78 ILE A N 1
ATOM 587 C CA . ILE A 1 78 ? -16.432 -1.566 -4.953 1.00 78.50 78 ILE A CA 1
ATOM 588 C C . ILE A 1 78 ? -17.777 -1.995 -4.379 1.00 78.50 78 ILE A C 1
ATOM 590 O O . ILE A 1 78 ? -18.614 -1.164 -4.038 1.00 78.50 78 ILE A O 1
ATOM 594 N N . GLU A 1 79 ? -17.931 -3.294 -4.175 1.00 84.88 79 GLU A N 1
ATOM 595 C CA . GLU A 1 79 ? -19.017 -3.868 -3.392 1.00 84.88 79 GLU A CA 1
ATOM 596 C C . GLU A 1 79 ? -18.471 -4.311 -2.036 1.00 84.88 79 GLU A C 1
ATOM 598 O O . GLU A 1 79 ? -17.340 -4.792 -1.926 1.00 84.88 79 GLU A O 1
ATOM 603 N N . TRP A 1 80 ? -19.259 -4.172 -0.976 1.00 87.81 80 TRP A N 1
ATOM 604 C CA . TRP A 1 80 ? -18.870 -4.677 0.333 1.00 87.81 80 TRP A CA 1
ATOM 605 C C . TRP A 1 80 ? -20.068 -5.213 1.106 1.00 87.81 80 TRP A C 1
ATOM 607 O O . TRP A 1 80 ? -21.193 -4.740 0.958 1.00 87.81 80 TRP A O 1
ATOM 617 N N . LYS A 1 81 ? -19.817 -6.215 1.949 1.00 89.00 81 LYS A N 1
ATOM 618 C CA . LYS A 1 81 ? -20.804 -6.776 2.875 1.00 89.00 81 LYS A CA 1
ATOM 619 C C . LYS A 1 81 ? -20.163 -7.064 4.226 1.00 89.00 81 LYS A C 1
ATOM 621 O O . LYS A 1 81 ? -18.998 -7.460 4.299 1.00 89.00 81 LYS A O 1
ATOM 626 N N . VAL A 1 82 ? -20.926 -6.885 5.297 1.00 88.44 82 VAL A N 1
ATOM 627 C CA . VAL A 1 82 ? -20.513 -7.300 6.641 1.00 88.44 82 VAL A CA 1
ATOM 628 C C . VAL A 1 82 ? -20.676 -8.814 6.737 1.00 88.44 82 VAL A C 1
ATOM 630 O O . VAL A 1 82 ? -21.750 -9.344 6.465 1.00 88.44 82 VAL A O 1
ATOM 633 N N . ILE A 1 83 ? -19.598 -9.513 7.084 1.00 89.81 83 ILE A N 1
ATOM 634 C CA . ILE A 1 83 ? -19.579 -10.975 7.252 1.00 89.81 83 ILE A CA 1
ATOM 635 C C . ILE A 1 83 ? -19.422 -11.397 8.716 1.00 89.81 83 ILE A C 1
ATOM 637 O O . ILE A 1 83 ? -19.542 -12.576 9.033 1.00 89.81 83 ILE A O 1
ATOM 641 N N . GLY A 1 84 ? -19.159 -10.449 9.613 1.00 85.12 84 GLY A N 1
ATOM 642 C CA . GLY A 1 84 ? -19.133 -10.692 11.049 1.00 85.12 84 GLY A CA 1
ATOM 643 C C . GLY A 1 84 ? -18.948 -9.405 11.835 1.00 85.12 84 GLY A C 1
ATOM 644 O O . GLY A 1 84 ? -18.381 -8.445 11.324 1.00 85.12 84 GLY A O 1
ATOM 645 N N . GLU A 1 85 ? -19.383 -9.411 13.087 1.00 85.00 85 GLU A N 1
ATOM 646 C CA . GLU A 1 85 ? -19.261 -8.286 14.014 1.00 85.00 85 GLU A CA 1
ATOM 647 C C . GLU A 1 85 ? -18.467 -8.739 15.243 1.00 85.00 85 GLU A C 1
ATOM 649 O O . GLU A 1 85 ? -18.652 -9.845 15.756 1.00 85.00 85 GLU A O 1
ATOM 654 N N . ILE A 1 86 ? -17.550 -7.896 15.705 1.00 84.25 86 ILE A N 1
ATOM 655 C CA . ILE A 1 86 ? -16.725 -8.121 16.889 1.00 84.25 86 ILE A CA 1
ATOM 656 C C . ILE A 1 86 ? -16.970 -6.952 17.837 1.00 84.25 86 ILE A C 1
ATOM 658 O O . ILE A 1 86 ? -16.639 -5.805 17.534 1.00 84.25 86 ILE A O 1
ATOM 662 N N . ASN A 1 87 ? -17.530 -7.250 19.006 1.00 82.44 87 ASN A N 1
ATOM 663 C CA . ASN A 1 87 ? -17.733 -6.275 20.067 1.00 82.44 87 ASN A CA 1
ATOM 664 C C . ASN A 1 87 ? -16.774 -6.565 21.225 1.00 82.44 87 ASN A C 1
ATOM 666 O O . ASN A 1 87 ? -16.839 -7.628 21.835 1.00 82.44 87 ASN A O 1
ATOM 670 N N . ASP A 1 88 ? -15.903 -5.605 21.522 1.00 78.94 88 ASP A N 1
ATOM 671 C CA . ASP A 1 88 ? -14.893 -5.692 22.586 1.00 78.94 88 ASP A CA 1
ATOM 672 C C . ASP A 1 88 ? -15.243 -4.776 23.781 1.00 78.94 88 ASP A C 1
ATOM 674 O O . ASP A 1 88 ? -14.385 -4.330 24.538 1.00 78.94 88 ASP A O 1
ATOM 678 N N . GLY A 1 89 ? -16.511 -4.359 23.898 1.00 72.56 89 GLY A N 1
ATOM 679 C CA . GLY A 1 89 ? -17.027 -3.508 24.980 1.00 72.56 89 GLY A CA 1
ATOM 680 C C . GLY A 1 89 ? -16.605 -2.032 24.921 1.00 72.56 89 GLY A C 1
ATOM 681 O O . GLY A 1 89 ? -17.295 -1.183 25.475 1.00 72.56 89 GLY A O 1
ATOM 682 N N . LYS A 1 90 ? -15.513 -1.699 24.222 1.00 76.19 90 LYS A N 1
ATOM 683 C CA . LYS A 1 90 ? -15.043 -0.315 23.974 1.00 76.19 90 LYS A CA 1
ATOM 684 C C . LYS A 1 90 ? -15.173 0.123 22.513 1.00 76.19 90 LYS A C 1
ATOM 686 O O . LYS A 1 90 ? -15.181 1.314 22.195 1.00 76.19 90 LYS A O 1
ATOM 691 N N . LYS A 1 91 ? -15.237 -0.844 21.602 1.00 79.94 91 LYS A N 1
ATOM 692 C CA . LYS A 1 91 ? -15.286 -0.635 20.154 1.00 79.94 91 LYS A CA 1
ATOM 693 C C . LYS A 1 91 ? -16.088 -1.749 19.496 1.00 79.94 91 LYS A C 1
ATOM 695 O O . LYS A 1 91 ? -16.015 -2.901 19.923 1.00 79.94 91 LYS A O 1
ATOM 700 N N . LEU A 1 92 ? -16.815 -1.369 18.454 1.00 82.25 92 LEU A N 1
ATOM 701 C CA . LEU A 1 92 ? -17.480 -2.284 17.540 1.00 82.25 92 LEU A CA 1
ATOM 702 C C . LEU A 1 92 ? -16.651 -2.329 16.255 1.00 82.25 92 LEU A C 1
ATOM 704 O O . LEU A 1 92 ? -16.401 -1.288 15.632 1.00 82.25 92 LEU A O 1
ATOM 708 N N . GLU A 1 93 ? -16.177 -3.516 15.901 1.00 86.06 93 GLU A N 1
ATOM 709 C CA . GLU A 1 93 ? -15.442 -3.779 14.669 1.00 86.06 93 GLU A CA 1
ATOM 710 C C . GLU A 1 93 ? -16.252 -4.715 13.781 1.00 86.06 93 GLU A C 1
ATOM 712 O O . GLU A 1 93 ? -16.564 -5.832 14.184 1.00 86.06 93 GLU A O 1
ATOM 717 N N . ASP A 1 94 ? -16.500 -4.304 12.545 1.00 85.50 94 ASP A N 1
ATOM 718 C CA . ASP A 1 94 ? -17.120 -5.169 11.552 1.00 85.50 94 ASP A CA 1
ATOM 719 C C . ASP A 1 94 ? -16.028 -5.797 10.698 1.00 85.50 94 ASP A C 1
ATOM 721 O O . ASP A 1 94 ? -15.101 -5.141 10.209 1.00 85.50 94 ASP A O 1
ATOM 725 N N . THR A 1 95 ? -16.127 -7.103 10.511 1.00 85.94 95 THR A N 1
ATOM 726 C CA . THR A 1 95 ? -15.385 -7.811 9.480 1.00 85.94 95 THR A CA 1
ATOM 727 C C . THR A 1 95 ? -16.168 -7.665 8.185 1.00 85.94 95 THR A C 1
ATOM 729 O O . THR A 1 95 ? -17.262 -8.207 8.045 1.00 85.94 95 THR A O 1
ATOM 732 N N . VAL A 1 96 ? -15.604 -6.922 7.239 1.00 88.38 96 VAL A N 1
ATOM 733 C CA . VAL A 1 96 ? -16.184 -6.671 5.922 1.00 88.38 96 VAL A CA 1
ATOM 734 C C . VAL A 1 96 ? -15.470 -7.495 4.863 1.00 88.38 96 VAL A C 1
ATOM 736 O O . VAL A 1 96 ? -14.238 -7.563 4.813 1.00 88.38 96 VAL A O 1
ATOM 739 N N . GLU A 1 97 ? -16.254 -8.129 4.004 1.00 89.50 97 GLU A N 1
ATOM 740 C CA . GLU A 1 97 ? -15.791 -8.668 2.735 1.00 89.50 97 GLU A CA 1
ATOM 741 C C . GLU A 1 97 ? -15.978 -7.585 1.679 1.00 89.50 97 GLU A C 1
ATOM 743 O O . GLU A 1 97 ? -17.083 -7.087 1.482 1.00 89.50 97 GLU A O 1
ATOM 748 N N . ILE A 1 98 ? -14.884 -7.200 1.034 1.00 87.12 98 ILE A N 1
ATOM 749 C CA . ILE A 1 98 ? -14.835 -6.181 -0.004 1.00 87.12 98 ILE A CA 1
ATOM 750 C C . ILE A 1 98 ? -14.553 -6.905 -1.311 1.00 87.12 98 ILE A C 1
ATOM 752 O O . ILE A 1 98 ? -13.499 -7.529 -1.472 1.00 87.12 98 ILE A O 1
ATOM 756 N N . ARG A 1 99 ? -15.501 -6.823 -2.236 1.00 86.00 99 ARG A N 1
ATOM 757 C CA . ARG A 1 99 ? -15.380 -7.320 -3.594 1.00 86.00 99 ARG A CA 1
ATOM 758 C C . ARG A 1 99 ? -15.049 -6.149 -4.503 1.00 86.00 99 ARG A C 1
ATOM 760 O O . ARG A 1 99 ? -15.723 -5.126 -4.539 1.00 86.00 99 ARG A O 1
ATOM 767 N N . LEU A 1 100 ? -13.966 -6.328 -5.230 1.00 81.25 100 LEU A N 1
ATOM 768 C CA . LEU A 1 100 ? -13.400 -5.314 -6.080 1.00 81.25 100 LEU A CA 1
ATOM 769 C C . LEU A 1 100 ? -13.448 -5.783 -7.530 1.00 81.25 100 LEU A C 1
ATOM 771 O O . LEU A 1 100 ? -12.741 -6.728 -7.886 1.00 81.25 100 LEU A O 1
ATOM 775 N N . THR A 1 101 ? -14.230 -5.108 -8.365 1.00 84.06 101 THR A N 1
ATOM 776 C CA . THR A 1 101 ? -14.434 -5.498 -9.764 1.00 84.06 101 THR A CA 1
ATOM 777 C C . THR A 1 101 ? -13.667 -4.563 -10.685 1.00 84.06 101 THR A C 1
ATOM 779 O O . THR A 1 101 ? -13.776 -3.342 -10.602 1.00 84.06 101 THR A O 1
ATOM 782 N N . CYS A 1 102 ? -12.843 -5.118 -11.575 1.00 80.94 102 CYS A N 1
ATOM 783 C CA . CYS A 1 102 ? -12.136 -4.303 -12.554 1.00 80.94 102 CYS A CA 1
ATOM 784 C C . CYS A 1 102 ? -13.069 -3.893 -13.701 1.00 80.94 102 CYS A C 1
ATOM 786 O O . CYS A 1 102 ? -13.518 -4.772 -14.439 1.00 80.94 102 CYS A O 1
ATOM 788 N N . PRO A 1 103 ? -13.249 -2.588 -13.965 1.00 76.00 103 PRO A N 1
ATOM 789 C CA . PRO A 1 103 ? -14.167 -2.121 -15.004 1.00 76.00 103 PRO A CA 1
ATOM 790 C C . PRO A 1 103 ? -13.710 -2.486 -16.425 1.00 76.00 103 PRO A C 1
ATOM 792 O O . PRO A 1 103 ? -14.515 -2.512 -17.347 1.00 76.00 103 PRO A O 1
ATOM 795 N N . LYS A 1 104 ? -12.417 -2.785 -16.633 1.00 79.44 104 LYS A N 1
ATOM 796 C CA . LYS A 1 104 ? -11.885 -3.117 -17.967 1.00 79.44 104 LYS A CA 1
ATOM 797 C C . LYS A 1 104 ? -11.989 -4.592 -18.339 1.00 79.44 104 LYS A C 1
ATOM 799 O O . LYS A 1 104 ? -12.096 -4.900 -19.518 1.00 79.44 104 LYS A O 1
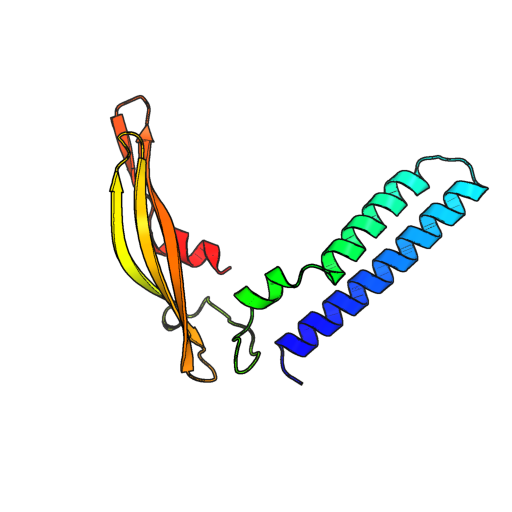ATOM 804 N N . CYS A 1 105 ? -11.853 -5.501 -17.378 1.00 83.31 105 CYS A N 1
ATOM 805 C CA . CYS A 1 105 ? -11.775 -6.937 -17.669 1.00 83.31 105 CYS A CA 1
ATOM 806 C C . CYS A 1 105 ? -12.702 -7.797 -16.806 1.00 83.31 105 CYS A C 1
ATOM 808 O O . CYS A 1 105 ? -12.638 -9.016 -16.910 1.00 83.31 105 CYS A O 1
ATOM 810 N N . GLY A 1 106 ? -13.497 -7.193 -15.917 1.00 80.12 106 GLY A N 1
ATOM 811 C CA . GLY A 1 106 ? -14.405 -7.908 -15.019 1.00 80.12 106 GLY A CA 1
ATOM 812 C C . GLY A 1 106 ? -13.703 -8.781 -13.975 1.00 80.12 106 GLY A C 1
ATOM 813 O O . GLY A 1 106 ? -14.356 -9.607 -13.350 1.00 80.12 106 GLY A O 1
ATOM 814 N N . CYS A 1 107 ? -12.380 -8.634 -13.789 1.00 83.44 107 CYS A N 1
ATOM 815 C CA . CYS A 1 107 ? -11.633 -9.395 -12.780 1.00 83.44 107 CYS A CA 1
ATOM 816 C C . CYS A 1 107 ? -12.182 -9.033 -11.392 1.00 83.44 107 CYS A C 1
ATOM 818 O O . CYS A 1 107 ? -12.159 -7.855 -11.031 1.00 83.44 107 CYS A O 1
ATOM 820 N N . GLU A 1 108 ? -12.642 -10.018 -10.624 1.00 83.69 108 GLU A N 1
ATOM 821 C CA . GLU A 1 108 ? -13.036 -9.820 -9.229 1.00 83.69 108 GLU A CA 1
ATOM 822 C C . GLU A 1 108 ? -11.865 -10.150 -8.293 1.00 83.69 108 GLU A C 1
ATOM 824 O O . GLU A 1 108 ? -11.149 -11.138 -8.470 1.00 83.69 108 GLU A O 1
ATOM 829 N N . ASP A 1 109 ? -11.656 -9.307 -7.288 1.00 81.69 109 ASP A N 1
ATOM 830 C CA . ASP A 1 109 ? -10.663 -9.479 -6.229 1.00 81.69 109 ASP A CA 1
ATOM 831 C C . ASP A 1 109 ? -11.388 -9.328 -4.889 1.00 81.69 109 ASP A C 1
ATOM 833 O O . ASP A 1 109 ? -11.902 -8.257 -4.568 1.00 81.69 109 ASP A O 1
ATOM 837 N N . ILE A 1 110 ? -11.491 -10.421 -4.133 1.00 84.50 110 ILE A N 1
ATOM 838 C CA . ILE A 1 110 ? -12.230 -10.460 -2.870 1.00 84.50 110 ILE A CA 1
ATOM 839 C C . ILE A 1 110 ? -11.234 -10.367 -1.721 1.00 84.50 110 ILE A C 1
ATOM 841 O O . ILE A 1 110 ? -10.262 -11.123 -1.651 1.00 84.50 110 ILE A O 1
ATOM 845 N N . ARG A 1 111 ? -11.474 -9.429 -0.804 1.00 84.19 111 ARG A N 1
ATOM 846 C CA . ARG A 1 111 ? -10.608 -9.178 0.348 1.00 84.19 111 ARG A CA 1
ATOM 847 C C . ARG A 1 111 ? -11.426 -9.042 1.613 1.00 84.19 111 ARG A C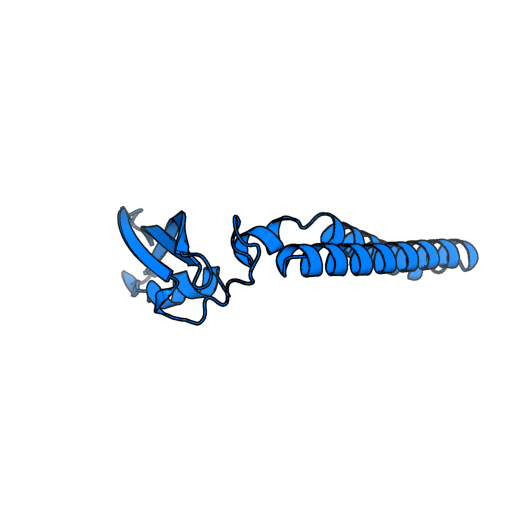 1
ATOM 849 O O . ARG A 1 111 ? -12.436 -8.353 1.633 1.00 84.19 111 ARG A O 1
ATOM 856 N N . THR A 1 112 ? -10.928 -9.613 2.698 1.00 86.00 112 THR A N 1
ATOM 857 C CA . THR A 1 112 ? -11.538 -9.455 4.019 1.00 86.00 112 THR A CA 1
ATOM 858 C C . THR A 1 112 ? -10.743 -8.453 4.845 1.00 86.00 112 THR A C 1
ATOM 860 O O . THR A 1 112 ? -9.514 -8.535 4.936 1.00 86.00 112 THR A O 1
ATOM 863 N N . LYS A 1 113 ? -11.437 -7.497 5.461 1.00 85.12 113 LYS A N 1
ATOM 864 C CA . LYS A 1 113 ? -10.854 -6.441 6.294 1.00 85.12 113 LYS A CA 1
ATOM 865 C C . LYS A 1 113 ? -11.684 -6.254 7.555 1.00 85.12 113 LYS A C 1
ATOM 867 O O . LYS A 1 113 ? -12.898 -6.359 7.520 1.00 85.12 113 LYS A O 1
ATOM 872 N N . LYS A 1 114 ? -11.022 -5.934 8.665 1.00 85.94 114 LYS A N 1
ATOM 873 C CA . LYS A 1 114 ? -11.693 -5.462 9.880 1.00 85.94 114 LYS A CA 1
ATOM 874 C C . LYS A 1 114 ? -11.741 -3.941 9.855 1.00 85.94 114 LYS A C 1
ATOM 876 O O . LYS A 1 114 ? -10.706 -3.306 9.636 1.00 85.94 114 LYS A O 1
ATOM 881 N N . VAL A 1 115 ? -12.922 -3.374 10.053 1.00 84.19 115 VAL A N 1
ATOM 882 C CA . VAL A 1 115 ? -13.174 -1.933 10.042 1.00 84.19 115 VAL A CA 1
ATOM 883 C C . VAL A 1 115 ? -13.824 -1.559 11.362 1.00 84.19 115 VAL A C 1
ATOM 885 O O . VAL A 1 115 ? -14.786 -2.181 11.790 1.00 84.19 115 VAL A O 1
ATOM 888 N N . VAL A 1 116 ? -13.292 -0.537 12.028 1.00 82.00 116 VAL A N 1
ATOM 889 C CA . VAL A 1 116 ? -13.901 -0.023 13.259 1.00 82.00 116 VAL A CA 1
ATOM 890 C C . VAL A 1 116 ? -15.121 0.802 12.870 1.00 82.00 116 VAL A C 1
ATOM 892 O O . VAL A 1 116 ? -14.967 1.870 12.276 1.00 82.00 116 VAL A O 1
ATOM 895 N N . VAL A 1 117 ? -16.311 0.325 13.218 1.00 83.06 117 VAL A N 1
ATOM 896 C CA . VAL A 1 117 ? -17.584 0.939 12.812 1.00 83.06 117 VAL A CA 1
ATOM 897 C C . VAL A 1 117 ? -18.189 1.805 13.893 1.00 83.06 117 VAL A C 1
ATOM 899 O O . VAL A 1 117 ? -18.878 2.774 13.588 1.00 83.06 117 VAL A O 1
ATOM 902 N N . ALA A 1 118 ? -17.880 1.523 15.155 1.00 80.94 118 ALA A N 1
ATOM 903 C CA . ALA A 1 118 ? -18.256 2.398 16.245 1.00 80.94 118 ALA A CA 1
ATOM 904 C C . ALA A 1 118 ? -17.191 2.429 17.336 1.00 80.94 118 ALA A C 1
ATOM 906 O O . ALA A 1 118 ? -16.536 1.427 17.633 1.00 80.94 118 ALA A O 1
ATOM 907 N N . ARG A 1 119 ? -17.033 3.598 17.953 1.00 79.88 119 ARG A N 1
ATOM 908 C CA . ARG A 1 119 ? -16.279 3.761 19.197 1.00 79.88 119 ARG A CA 1
ATOM 909 C C . ARG A 1 119 ? -17.209 4.257 20.284 1.00 79.88 119 ARG A C 1
ATOM 911 O O . ARG A 1 119 ? -18.041 5.121 20.019 1.00 79.88 119 ARG A O 1
ATOM 918 N N . ILE A 1 120 ? -17.045 3.705 21.475 1.00 80.00 120 ILE A N 1
ATOM 919 C CA . ILE A 1 120 ? -17.732 4.166 22.674 1.00 80.00 120 ILE A CA 1
ATOM 920 C C . ILE A 1 120 ? -16.760 5.113 23.374 1.00 80.00 120 ILE A C 1
ATOM 922 O O . ILE A 1 120 ? -15.614 4.734 23.625 1.00 80.00 120 ILE A O 1
ATOM 926 N N . ASP A 1 121 ? -17.168 6.361 23.588 1.00 79.25 121 ASP A N 1
ATOM 927 C CA . ASP A 1 121 ? -16.361 7.320 24.342 1.00 79.25 121 ASP A CA 1
ATOM 928 C C . ASP A 1 121 ? -16.440 7.055 25.858 1.00 79.25 121 ASP A C 1
ATOM 930 O O . ASP A 1 121 ? -17.267 6.274 26.334 1.00 79.25 121 ASP A O 1
ATOM 934 N N . ASP A 1 122 ? -15.597 7.732 26.640 1.00 81.94 122 ASP A N 1
ATOM 935 C CA . ASP A 1 122 ? -15.561 7.581 28.105 1.00 81.94 122 ASP A CA 1
ATOM 936 C C . ASP A 1 122 ? -16.853 8.064 28.802 1.00 81.94 122 ASP A C 1
ATOM 938 O O . ASP A 1 122 ? -17.024 7.877 30.005 1.00 81.94 122 ASP A O 1
ATOM 942 N N . LYS A 1 123 ? -17.770 8.693 28.053 1.00 80.62 123 LYS A N 1
ATOM 943 C CA . LYS A 1 123 ? -19.085 9.163 28.508 1.00 80.62 123 LYS A CA 1
ATOM 944 C C . LYS A 1 123 ? -20.222 8.228 28.068 1.00 80.62 123 LYS A C 1
ATOM 946 O O . LYS A 1 123 ? -21.382 8.526 28.343 1.00 80.62 123 LYS A O 1
ATOM 951 N N . GLY A 1 124 ? -19.909 7.111 27.406 1.00 75.69 124 GLY A N 1
ATOM 952 C CA . GLY A 1 124 ? -20.879 6.135 26.906 1.00 75.69 124 GLY A CA 1
ATOM 953 C C . GLY A 1 124 ? -21.543 6.505 25.574 1.00 75.69 124 GLY A C 1
ATOM 954 O O . GLY A 1 124 ? -22.445 5.794 25.133 1.00 75.69 124 GLY A O 1
ATOM 955 N N . ASN A 1 125 ? -21.118 7.578 24.901 1.00 80.75 125 ASN A N 1
ATOM 956 C CA . ASN A 1 125 ? -21.640 7.945 23.587 1.00 80.75 125 ASN A CA 1
ATOM 957 C C . ASN A 1 125 ? -21.044 7.049 22.502 1.00 80.75 125 ASN A C 1
ATOM 959 O O . ASN A 1 125 ? -19.829 6.859 22.408 1.00 80.75 125 ASN A O 1
ATOM 963 N N . VAL A 1 126 ? -21.912 6.544 21.627 1.00 80.88 126 VAL A N 1
ATOM 964 C CA . VAL A 1 126 ? -21.521 5.704 20.495 1.00 80.88 126 VAL A CA 1
ATOM 965 C C . VAL A 1 126 ? -21.293 6.581 19.267 1.00 80.88 126 VAL A C 1
ATOM 967 O O . VAL A 1 126 ? -22.239 7.068 18.649 1.00 80.88 126 VAL A O 1
ATOM 970 N N . ILE A 1 127 ? -20.036 6.746 18.868 1.00 82.38 127 ILE A N 1
ATOM 971 C CA . ILE A 1 127 ? -19.664 7.428 17.628 1.00 82.38 127 ILE A CA 1
ATOM 972 C C . ILE A 1 127 ? -19.620 6.384 16.515 1.00 82.38 127 ILE A C 1
ATOM 974 O O . ILE A 1 127 ? -18.653 5.624 16.414 1.00 82.38 127 ILE A O 1
ATOM 978 N N . ARG A 1 128 ? -20.665 6.339 15.682 1.00 82.25 128 ARG A N 1
ATOM 979 C CA . ARG A 1 128 ? -20.717 5.469 14.498 1.00 82.25 128 ARG A CA 1
ATOM 980 C C . ARG A 1 128 ? -20.024 6.129 13.311 1.00 82.25 128 ARG A C 1
ATOM 982 O O . ARG A 1 128 ? -20.269 7.294 13.004 1.00 82.25 128 ARG A O 1
ATOM 989 N N . LYS A 1 129 ? -19.175 5.372 12.627 1.00 82.88 129 LYS A N 1
ATOM 990 C CA . LYS A 1 129 ? -18.577 5.758 11.352 1.00 82.88 129 LYS A CA 1
ATOM 991 C C . LYS A 1 129 ? -19.438 5.262 10.199 1.00 82.88 129 LYS A C 1
ATOM 993 O O . LYS A 1 129 ? -20.026 4.187 10.268 1.00 82.88 129 LYS A O 1
ATOM 998 N N . ASN A 1 130 ? -19.460 6.029 9.113 1.00 82.75 130 ASN A N 1
ATOM 999 C CA . ASN A 1 130 ? -20.009 5.553 7.853 1.00 82.75 130 ASN A CA 1
ATOM 1000 C C . ASN A 1 130 ? -19.024 4.548 7.228 1.00 82.75 130 ASN A C 1
ATOM 1002 O O . ASN A 1 130 ? -17.925 4.926 6.816 1.00 82.75 130 ASN A O 1
ATOM 1006 N N . LEU A 1 131 ? -19.429 3.279 7.194 1.00 81.19 131 LEU A N 1
ATOM 1007 C CA . LEU A 1 131 ? -18.671 2.165 6.622 1.00 81.19 131 LEU A CA 1
ATOM 1008 C C . LEU A 1 131 ? -18.281 2.404 5.163 1.00 81.19 131 LEU A C 1
ATOM 1010 O O . LEU A 1 131 ? -17.132 2.164 4.810 1.00 81.19 131 LEU A O 1
ATOM 1014 N N . ASP A 1 132 ? -19.197 2.924 4.345 1.00 81.25 132 ASP A N 1
ATOM 1015 C CA . ASP A 1 132 ? -18.950 3.147 2.918 1.00 81.25 132 ASP A CA 1
ATOM 1016 C C . ASP A 1 132 ? -17.804 4.144 2.707 1.00 81.25 132 ASP A C 1
ATOM 1018 O O . ASP A 1 132 ? -16.859 3.893 1.959 1.00 81.25 132 ASP A O 1
ATOM 1022 N N . VAL A 1 133 ? -17.821 5.237 3.473 1.00 82.38 133 VAL A N 1
ATOM 1023 C CA . VAL A 1 133 ? -16.757 6.248 3.452 1.00 82.38 133 VAL A CA 1
ATOM 1024 C C . VAL A 1 133 ? -15.430 5.661 3.933 1.00 82.38 133 VAL A C 1
ATOM 1026 O O . VAL A 1 133 ? -14.386 5.938 3.344 1.00 82.38 133 VAL A O 1
ATOM 1029 N N . GLU A 1 134 ? -15.440 4.862 5.001 1.00 82.69 134 GLU A N 1
ATOM 1030 C CA . GLU A 1 134 ? -14.210 4.284 5.552 1.00 82.69 134 GLU A CA 1
ATOM 1031 C C . GLU A 1 134 ? -13.599 3.238 4.610 1.00 82.69 134 GLU A C 1
ATOM 1033 O O . GLU A 1 134 ? -12.379 3.195 4.457 1.00 82.69 134 GLU A O 1
ATOM 1038 N N . ILE A 1 135 ? -14.432 2.437 3.943 1.00 79.75 135 ILE A N 1
ATOM 1039 C CA . ILE A 1 135 ? -14.008 1.439 2.957 1.00 79.75 135 ILE A CA 1
ATOM 1040 C C . ILE A 1 135 ? -13.438 2.134 1.721 1.00 79.75 135 ILE A C 1
ATOM 1042 O O . ILE A 1 135 ? -12.319 1.812 1.328 1.00 79.75 135 ILE A O 1
ATOM 1046 N N . ARG A 1 136 ? -14.128 3.134 1.155 1.00 77.69 136 ARG A N 1
ATOM 1047 C CA . ARG A 1 136 ? -13.632 3.895 -0.010 1.00 77.69 136 ARG A CA 1
ATOM 1048 C C . ARG A 1 136 ? -12.289 4.569 0.262 1.00 77.69 136 ARG A C 1
ATOM 1050 O O . ARG A 1 136 ? -11.391 4.489 -0.572 1.00 77.69 136 ARG A O 1
ATOM 1057 N N . LYS A 1 137 ? -12.096 5.136 1.460 1.00 76.31 137 LYS A N 1
ATOM 1058 C CA . LYS A 1 137 ? -10.804 5.709 1.886 1.00 76.31 137 LYS A CA 1
ATOM 1059 C C . LYS A 1 137 ? -9.650 4.708 1.879 1.00 76.31 137 LYS A C 1
ATOM 1061 O O . LYS A 1 137 ? -8.504 5.127 1.782 1.00 76.31 137 LYS A O 1
ATOM 1066 N N . MET A 1 138 ? -9.909 3.403 2.000 1.00 72.62 138 MET A N 1
ATOM 1067 C CA . MET A 1 138 ? -8.838 2.401 1.930 1.00 72.62 138 MET A CA 1
ATOM 1068 C C . MET A 1 138 ? -8.294 2.200 0.512 1.00 72.62 138 MET A C 1
ATOM 1070 O O . MET A 1 138 ? -7.237 1.583 0.366 1.00 72.62 138 MET A O 1
ATOM 1074 N N . PHE A 1 139 ? -9.010 2.677 -0.509 1.00 68.75 139 PHE A N 1
ATOM 1075 C CA . PHE A 1 139 ? -8.694 2.442 -1.917 1.00 68.75 139 PHE A CA 1
ATOM 1076 C C . PHE A 1 139 ? -8.392 3.724 -2.713 1.00 68.75 139 PHE A C 1
ATOM 1078 O O . PHE A 1 139 ? -8.070 3.615 -3.894 1.00 68.75 139 PHE A O 1
ATOM 1085 N N . GLN A 1 140 ? -8.428 4.904 -2.083 1.00 63.25 140 GLN A N 1
ATOM 1086 C CA . GLN A 1 140 ? -7.929 6.175 -2.641 1.00 63.25 140 GLN A CA 1
ATOM 1087 C C . GLN A 1 140 ? -6.415 6.327 -2.405 1.00 63.25 140 GLN A C 1
ATOM 1089 O O . GLN A 1 140 ? -5.686 6.699 -3.358 1.00 63.25 140 GLN A O 1
#

Radius of gyration: 21.76 Å; chains: 1; bounding box: 57×30×50 Å

Secondary structure (DSSP, 8-state):
--HHHHHHHHHHHHHHHHHHHHHHHHHHHHHHT-SHHHHHHHHHHHHHHHHHH--SHHHHHB-TTT--B--TTSGGGEEEEEEEEEE-SSEEEEEEEEEEE-TTT--EEEEEEEEEEEEE-TTS-EEE--HHHHHHHTT-

Sequence (140 aa):
MTDKEKFIKKNKKTGLIATIIGIIACCIDFIIDSGVLLVVGGIVVIVGLYFIFSKKSAKDKFCSQCGSSRNWDDADCIEWKVIGEINDGKKLEDTVEIRLTCPKCGCEDIRTKKVVVARIDDKGNVIRKNLDVEIRKMFQ

pLDDT: mean 79.6, std 8.39, range [54.75, 91.0]